Protein AF-A0ABD1PE73-F1 (afdb_monomer)

Mean predicted aligned error: 21.52 Å

Sequence (140 aa):
MPRTKDLDLFDLDPEIERSFHRRQREKREKKRQQKDTMEDNRLQDQLPADGMNNQAPMARPVEVNERDILMGEYMMPPIVENRSSIIYPPYGHDNFQLRPDVMNLFSNNLPFYGSTDENPHYHISRFDEYCGNFKYHGCQ

Structure (mmCIF, N/CA/C/O backbone):
data_AF-A0ABD1PE73-F1
#
_entry.id   AF-A0ABD1PE73-F1
#
loop_
_atom_site.group_PDB
_atom_site.id
_atom_site.type_symbol
_atom_site.label_atom_id
_atom_site.label_alt_id
_atom_site.label_comp_id
_atom_site.label_asym_id
_atom_site.label_entity_id
_atom_site.label_seq_id
_atom_site.pdbx_PDB_ins_code
_atom_site.Cartn_x
_atom_site.Cartn_y
_atom_site.Cartn_z
_atom_site.occupancy
_atom_site.B_iso_or_equiv
_atom_site.auth_seq_id
_atom_site.auth_comp_id
_atom_site.auth_asym_id
_atom_site.auth_atom_id
_atom_site.pdbx_PDB_model_num
ATOM 1 N N . MET A 1 1 ? 10.525 -46.926 -9.264 1.00 39.38 1 MET A N 1
ATOM 2 C CA . MET A 1 1 ? 10.642 -46.966 -10.739 1.00 39.38 1 MET A CA 1
ATOM 3 C C . MET A 1 1 ? 11.253 -45.652 -11.201 1.00 39.38 1 MET A C 1
ATOM 5 O O . MET A 1 1 ? 10.622 -44.633 -10.942 1.00 39.38 1 MET A O 1
ATOM 9 N N . PRO A 1 2 ? 12.455 -45.618 -11.801 1.00 45.34 2 PRO A N 1
ATOM 10 C CA . PRO A 1 2 ? 12.995 -44.379 -12.342 1.00 45.34 2 PRO A CA 1
ATOM 11 C C . PRO A 1 2 ? 12.407 -44.164 -13.742 1.00 45.34 2 PRO A C 1
ATOM 13 O O . PRO A 1 2 ? 12.434 -45.067 -14.573 1.00 45.34 2 PRO A O 1
ATOM 16 N N . ARG A 1 3 ? 11.833 -42.988 -13.999 1.00 53.19 3 ARG A N 1
ATOM 17 C CA . ARG A 1 3 ? 11.522 -42.543 -15.362 1.00 53.19 3 ARG A CA 1
ATOM 18 C C . ARG A 1 3 ? 12.572 -41.516 -15.752 1.00 53.19 3 ARG A C 1
ATOM 20 O O . ARG A 1 3 ? 12.461 -40.357 -15.367 1.00 53.19 3 ARG A O 1
ATOM 27 N N . THR A 1 4 ? 13.579 -41.958 -16.492 1.00 56.25 4 THR A N 1
ATOM 28 C CA . THR A 1 4 ? 14.327 -41.085 -17.393 1.00 56.25 4 THR A CA 1
ATOM 29 C C . THR A 1 4 ? 13.341 -40.579 -18.438 1.00 56.25 4 THR A C 1
ATOM 31 O O . THR A 1 4 ? 12.669 -41.359 -19.113 1.00 56.25 4 THR A O 1
ATOM 34 N N . LYS A 1 5 ? 13.173 -39.264 -18.504 1.00 57.31 5 LYS A N 1
ATOM 35 C CA . LYS A 1 5 ? 12.614 -38.615 -19.679 1.00 57.31 5 LYS A CA 1
ATOM 36 C C . LYS A 1 5 ? 13.778 -37.863 -20.280 1.00 57.31 5 LYS A C 1
ATOM 38 O O . LYS A 1 5 ? 14.195 -36.853 -19.718 1.00 57.31 5 LYS A O 1
ATOM 43 N N . ASP A 1 6 ? 14.303 -38.413 -21.364 1.00 58.88 6 ASP A N 1
ATOM 44 C CA . ASP A 1 6 ? 15.074 -37.656 -22.332 1.00 58.88 6 ASP A CA 1
ATOM 45 C C . ASP A 1 6 ? 14.128 -36.564 -22.834 1.00 58.88 6 ASP A C 1
ATOM 47 O O . ASP A 1 6 ? 13.263 -36.779 -23.680 1.00 58.88 6 ASP A O 1
ATOM 51 N N . LEU A 1 7 ? 14.173 -35.413 -22.162 1.00 62.91 7 LEU A N 1
ATOM 52 C CA . LEU A 1 7 ? 13.731 -34.175 -22.770 1.00 62.91 7 LEU A CA 1
ATOM 53 C C . LEU A 1 7 ? 14.628 -34.041 -23.993 1.00 62.91 7 LEU A C 1
ATOM 55 O O . LEU A 1 7 ? 15.844 -34.121 -23.819 1.00 62.91 7 LEU A O 1
ATOM 59 N N . ASP A 1 8 ? 14.034 -33.897 -25.179 1.00 64.06 8 ASP A N 1
ATOM 60 C CA . ASP A 1 8 ? 14.716 -33.434 -26.387 1.00 64.06 8 ASP A CA 1
ATOM 61 C C . ASP A 1 8 ? 15.423 -32.121 -26.036 1.00 64.06 8 ASP A C 1
ATOM 63 O O . ASP A 1 8 ? 14.881 -31.016 -26.125 1.00 64.06 8 ASP A O 1
ATOM 67 N N . LEU A 1 9 ? 16.625 -32.281 -25.497 1.00 65.06 9 LEU A N 1
ATOM 68 C CA . LEU A 1 9 ? 17.557 -31.242 -25.166 1.00 65.06 9 LEU A CA 1
ATOM 69 C C . LEU A 1 9 ? 17.947 -30.714 -26.531 1.00 65.06 9 LEU A C 1
ATOM 71 O O . LEU A 1 9 ? 18.559 -31.446 -27.304 1.00 65.06 9 LEU A O 1
ATOM 75 N N . PHE A 1 10 ? 17.505 -29.496 -26.845 1.00 64.00 10 PHE A N 1
ATOM 76 C CA . PHE A 1 10 ? 17.950 -28.761 -28.024 1.00 64.00 10 PHE A CA 1
AT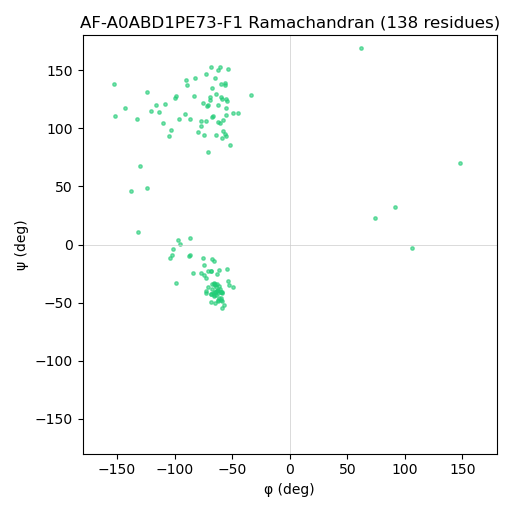OM 77 C C . PHE A 1 10 ? 19.410 -29.105 -28.306 1.00 64.00 10 PHE A C 1
ATOM 79 O O . PHE A 1 10 ? 20.208 -29.019 -27.369 1.00 64.00 10 PHE A O 1
ATOM 86 N N . ASP A 1 11 ? 19.734 -29.498 -29.543 1.00 68.25 11 ASP A N 1
ATOM 87 C CA . ASP A 1 11 ? 21.113 -29.753 -29.963 1.00 68.25 11 ASP A CA 1
ATOM 88 C C . ASP A 1 11 ? 21.931 -28.496 -29.665 1.00 68.25 11 ASP A C 1
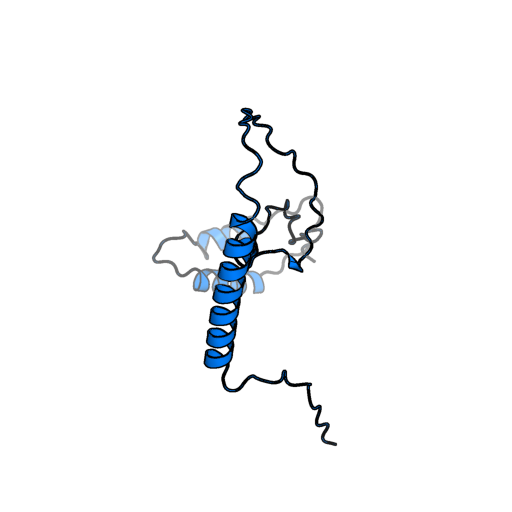ATOM 90 O O . ASP A 1 11 ? 21.925 -27.514 -30.417 1.00 68.25 11 ASP A O 1
ATOM 94 N N . LEU A 1 12 ? 22.546 -28.481 -28.484 1.00 70.62 12 LEU A N 1
ATOM 95 C CA . LEU A 1 12 ? 23.222 -27.318 -27.960 1.00 70.62 12 LEU A CA 1
ATOM 96 C C . LEU A 1 12 ? 24.483 -27.192 -28.790 1.00 70.62 12 LEU A C 1
ATOM 98 O O . LEU A 1 12 ? 25.392 -28.004 -28.648 1.00 70.62 12 LEU A O 1
ATOM 102 N N . ASP A 1 13 ? 24.506 -26.207 -29.683 1.00 82.50 13 ASP A N 1
ATOM 103 C CA . ASP A 1 13 ? 25.665 -25.924 -30.513 1.00 82.50 13 ASP A CA 1
ATOM 104 C C . ASP A 1 13 ? 26.867 -25.634 -29.599 1.00 82.50 13 ASP A C 1
ATOM 106 O O . ASP A 1 13 ? 26.910 -24.568 -28.968 1.00 82.50 13 ASP A O 1
ATOM 110 N N . PRO A 1 14 ? 27.838 -26.564 -29.496 1.00 79.69 14 PRO A N 1
ATOM 111 C CA . PRO A 1 14 ? 28.937 -26.437 -28.548 1.00 79.69 14 PRO A CA 1
ATOM 112 C C . PRO A 1 14 ? 29.872 -25.278 -28.917 1.00 79.69 14 PRO A C 1
ATOM 114 O O . PRO A 1 14 ? 30.695 -24.867 -28.104 1.00 79.69 14 PRO A O 1
ATOM 117 N N . GLU A 1 15 ? 29.741 -24.721 -30.127 1.00 88.38 15 GLU A N 1
ATOM 118 C CA . GLU A 1 15 ? 30.536 -23.607 -30.629 1.00 88.38 15 GL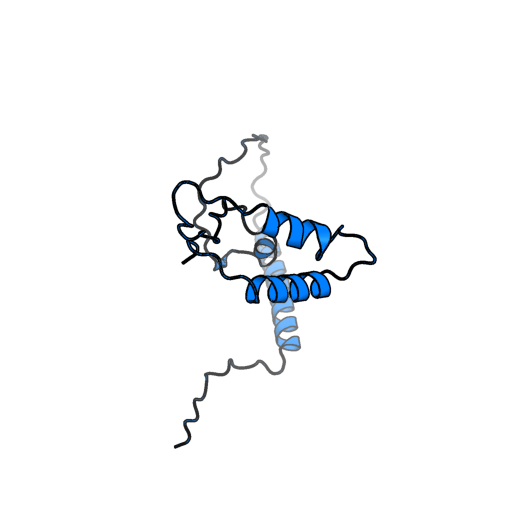U A CA 1
ATOM 119 C C . GLU A 1 15 ? 29.642 -22.441 -31.085 1.00 88.38 15 GLU A C 1
ATOM 121 O O . GLU A 1 15 ? 29.835 -21.866 -32.163 1.00 88.38 15 GLU A O 1
ATOM 126 N N . ILE A 1 16 ? 28.679 -22.050 -30.241 1.00 86.38 16 ILE A N 1
ATOM 127 C CA . ILE A 1 16 ? 27.695 -20.994 -30.534 1.00 86.38 16 ILE A CA 1
ATOM 128 C C . ILE A 1 16 ? 28.321 -19.692 -31.063 1.00 86.38 16 ILE A C 1
ATOM 130 O O . ILE A 1 16 ? 27.777 -19.069 -31.979 1.00 86.38 16 ILE A O 1
ATOM 134 N N . GLU A 1 17 ? 29.496 -19.309 -30.556 1.00 90.44 17 GLU A N 1
ATOM 135 C CA . GLU A 1 17 ? 30.243 -18.137 -31.024 1.00 90.44 17 GLU A CA 1
ATOM 136 C C . GLU A 1 17 ? 30.702 -18.297 -32.480 1.00 90.44 17 GLU A C 1
ATOM 138 O O . GLU A 1 17 ? 30.537 -17.387 -33.299 1.00 90.44 17 GLU A O 1
ATOM 143 N N . ARG A 1 18 ? 31.214 -19.476 -32.856 1.00 90.12 18 ARG A N 1
ATOM 144 C CA . ARG A 1 18 ? 31.666 -19.744 -34.230 1.00 90.12 18 ARG A CA 1
ATOM 145 C C . ARG A 1 18 ? 30.492 -19.786 -35.193 1.00 90.12 18 ARG A C 1
ATOM 147 O O . ARG A 1 18 ? 30.558 -19.175 -36.261 1.00 90.12 18 ARG A O 1
ATOM 154 N N . SER A 1 19 ? 29.391 -20.427 -34.808 1.00 91.88 19 SER A N 1
ATOM 155 C CA . SER A 1 19 ? 28.163 -20.447 -35.609 1.00 91.88 19 SER A CA 1
ATOM 156 C C . SER A 1 19 ? 27.516 -19.070 -35.740 1.00 91.88 19 SER A C 1
ATOM 158 O O . SER A 1 19 ? 26.938 -18.759 -36.787 1.00 91.88 19 SER A O 1
ATOM 160 N N . PHE A 1 20 ? 27.611 -18.217 -34.718 1.00 91.25 20 PHE A N 1
ATOM 161 C CA . PHE A 1 20 ? 27.190 -16.821 -34.808 1.00 91.25 20 PHE A CA 1
ATOM 162 C C . PHE A 1 20 ? 28.052 -16.046 -35.813 1.00 91.25 20 PHE A C 1
ATOM 164 O O . PHE A 1 20 ? 27.515 -15.422 -36.732 1.00 91.25 20 PHE A O 1
ATOM 171 N N . HIS A 1 21 ? 29.381 -16.136 -35.706 1.00 93.25 21 HIS A N 1
ATOM 172 C CA . HIS A 1 21 ? 30.295 -15.452 -36.622 1.00 93.25 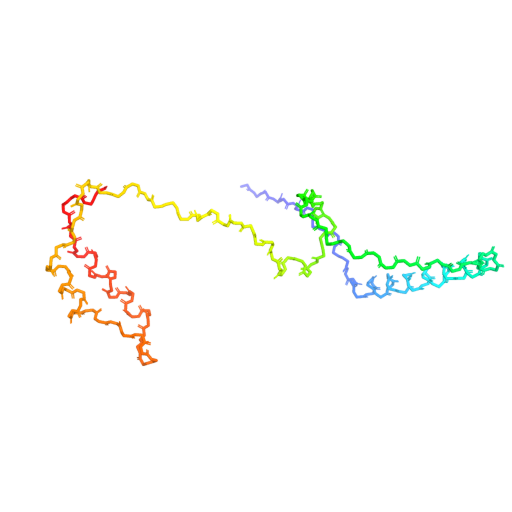21 HIS A CA 1
ATOM 173 C C . HIS A 1 21 ? 30.157 -15.933 -38.071 1.00 93.25 21 HIS A C 1
ATOM 175 O O . HIS A 1 21 ? 30.133 -15.104 -38.987 1.00 93.25 21 HIS A O 1
ATOM 181 N N . ARG A 1 22 ? 29.982 -17.243 -38.287 1.00 92.31 22 ARG A N 1
ATOM 182 C CA . ARG A 1 22 ? 29.689 -17.822 -39.606 1.00 92.31 22 ARG A CA 1
ATOM 183 C C . ARG A 1 22 ? 28.417 -17.215 -40.203 1.00 92.31 22 ARG A C 1
ATOM 185 O O . ARG A 1 22 ? 28.465 -16.662 -41.300 1.00 92.31 22 ARG A O 1
ATOM 192 N N . ARG A 1 23 ? 27.309 -17.211 -39.448 1.00 92.44 23 ARG A N 1
ATOM 193 C CA . ARG A 1 23 ? 26.027 -16.629 -39.893 1.00 92.44 23 ARG A CA 1
ATOM 194 C C . ARG A 1 23 ? 26.131 -15.135 -40.203 1.00 92.44 23 ARG A C 1
ATOM 196 O O . ARG A 1 23 ? 25.544 -14.667 -41.178 1.00 92.44 23 ARG A O 1
ATOM 203 N N . GLN A 1 24 ? 26.893 -14.376 -39.416 1.00 92.44 24 GLN A N 1
ATOM 204 C CA . GLN A 1 24 ? 27.122 -12.954 -39.691 1.00 92.44 24 GLN A CA 1
ATOM 205 C C . GLN A 1 24 ? 27.902 -12.736 -40.989 1.00 92.44 24 GLN A C 1
ATOM 207 O O . GLN A 1 24 ? 27.560 -11.841 -41.766 1.00 92.44 24 GLN A O 1
ATOM 212 N N . ARG A 1 25 ? 28.923 -13.557 -41.258 1.00 91.06 25 ARG A N 1
ATOM 213 C CA . ARG A 1 25 ? 29.681 -13.490 -42.511 1.00 91.06 25 ARG A CA 1
ATOM 214 C C . ARG A 1 25 ? 28.788 -13.781 -43.717 1.00 91.06 25 ARG A C 1
ATOM 216 O O . ARG A 1 25 ? 28.745 -12.966 -44.634 1.00 91.06 25 ARG A O 1
ATOM 223 N N . GLU A 1 26 ? 28.008 -14.856 -43.667 1.00 92.69 26 GLU A N 1
ATOM 224 C CA . GLU A 1 26 ? 27.064 -15.222 -44.730 1.00 92.69 26 GLU A CA 1
ATOM 225 C C . GLU A 1 26 ? 26.017 -14.124 -44.976 1.00 92.69 26 GLU A C 1
ATOM 227 O O . GLU A 1 26 ? 25.718 -13.788 -46.121 1.00 92.69 26 GLU A O 1
ATOM 232 N N . LYS A 1 27 ? 25.485 -13.499 -43.914 1.00 91.12 27 LYS A N 1
ATOM 233 C CA . LYS A 1 27 ? 24.531 -12.381 -44.031 1.00 91.12 27 LYS A CA 1
ATOM 234 C C . LYS A 1 27 ? 25.158 -11.170 -44.725 1.00 91.12 27 LYS A C 1
ATOM 236 O O . LYS A 1 27 ? 24.507 -10.527 -45.549 1.00 91.12 27 LYS A O 1
ATOM 241 N N . ARG A 1 28 ? 26.423 -10.861 -44.416 1.00 88.75 28 ARG A N 1
ATOM 242 C CA . ARG A 1 28 ? 27.174 -9.785 -45.081 1.00 88.75 28 ARG A CA 1
ATOM 243 C C . ARG A 1 28 ? 27.433 -10.116 -46.548 1.00 88.75 28 ARG A C 1
ATOM 245 O O . ARG A 1 28 ? 27.264 -9.237 -47.383 1.00 88.75 28 ARG A O 1
ATOM 252 N N . GLU A 1 29 ? 27.795 -11.355 -46.867 1.00 88.06 29 GLU A N 1
ATOM 253 C CA . GLU A 1 29 ? 28.029 -11.805 -48.245 1.00 88.06 29 GLU A CA 1
ATOM 254 C C . GLU A 1 29 ? 26.738 -11.779 -49.079 1.00 88.06 29 GLU A C 1
ATOM 256 O O . GLU A 1 29 ? 26.736 -11.193 -50.159 1.00 88.06 29 GLU A O 1
ATOM 261 N N . LYS A 1 30 ? 25.612 -12.265 -48.540 1.00 86.56 30 LYS A N 1
ATOM 262 C CA . LYS A 1 30 ? 24.291 -12.160 -49.190 1.00 86.56 30 LYS A CA 1
ATOM 263 C C . LYS A 1 30 ? 23.871 -10.709 -49.427 1.00 86.56 30 LYS A C 1
ATOM 265 O O . LYS A 1 30 ? 23.366 -10.388 -50.497 1.00 86.56 30 LYS A O 1
ATOM 270 N N . LYS A 1 31 ? 24.125 -9.808 -48.468 1.00 83.69 31 LYS A N 1
ATOM 271 C CA . LYS A 1 31 ? 23.848 -8.370 -48.632 1.00 83.69 31 LYS A CA 1
ATOM 272 C C . LYS A 1 31 ? 24.707 -7.734 -49.732 1.00 83.69 31 LYS A C 1
ATOM 274 O O . LYS A 1 31 ? 24.227 -6.839 -50.418 1.00 83.69 31 LYS A O 1
ATOM 279 N N . ARG A 1 32 ? 25.958 -8.182 -49.906 1.00 80.25 32 ARG A N 1
ATOM 280 C CA . ARG A 1 32 ? 26.831 -7.728 -51.005 1.00 80.25 32 ARG A CA 1
ATOM 281 C C . ARG A 1 32 ? 26.307 -8.223 -52.354 1.00 80.25 32 ARG A C 1
ATOM 283 O O . ARG A 1 32 ? 26.046 -7.393 -53.209 1.00 80.25 32 ARG A O 1
ATOM 290 N N . GLN A 1 33 ? 26.001 -9.515 -52.476 1.00 74.38 33 GLN A N 1
ATOM 291 C CA . GLN A 1 33 ? 25.426 -10.091 -53.701 1.00 74.38 33 GLN A CA 1
ATOM 292 C C . GLN A 1 33 ? 24.094 -9.429 -54.094 1.00 74.38 33 GLN A C 1
ATOM 294 O O . GLN A 1 33 ? 23.869 -9.129 -55.262 1.00 74.38 33 GLN A O 1
ATOM 299 N N . GLN A 1 34 ? 23.221 -9.137 -53.125 1.00 70.56 34 GLN A N 1
ATOM 300 C CA . GLN A 1 34 ? 21.953 -8.448 -53.380 1.00 70.56 34 GLN A CA 1
ATOM 301 C C . GLN A 1 34 ? 22.155 -6.989 -53.819 1.00 70.56 34 GLN A C 1
ATOM 303 O O . GLN A 1 34 ? 21.392 -6.498 -54.646 1.00 70.56 34 GLN A O 1
ATOM 308 N N . LYS A 1 35 ? 23.191 -6.307 -53.309 1.00 63.69 35 LYS A N 1
ATOM 309 C CA . LYS A 1 35 ? 23.558 -4.958 -53.759 1.00 63.69 35 LYS A CA 1
ATOM 310 C C . LYS A 1 35 ? 24.104 -4.982 -55.190 1.00 63.69 35 LYS A C 1
ATOM 312 O O . LYS A 1 35 ? 23.672 -4.165 -55.992 1.00 63.69 35 LYS A O 1
ATOM 317 N N . ASP A 1 36 ? 24.952 -5.955 -55.515 1.00 60.06 36 ASP A N 1
ATOM 318 C CA . ASP A 1 36 ? 25.514 -6.123 -56.861 1.00 60.06 36 ASP A CA 1
ATOM 319 C C . ASP A 1 36 ? 24.416 -6.482 -57.888 1.00 60.06 36 ASP A C 1
ATOM 321 O O . ASP A 1 36 ? 24.427 -5.986 -59.008 1.00 60.06 36 ASP A O 1
ATOM 325 N N . THR A 1 37 ? 23.393 -7.246 -57.481 1.00 58.53 37 THR A N 1
ATOM 326 C CA . THR A 1 37 ? 22.230 -7.580 -58.335 1.00 58.53 37 THR A CA 1
ATOM 327 C C . THR A 1 37 ? 21.261 -6.393 -58.503 1.00 58.53 37 THR A C 1
ATOM 329 O O . THR A 1 37 ? 20.546 -6.306 -59.497 1.00 58.53 37 THR A O 1
ATOM 332 N N . MET A 1 38 ? 21.214 -5.460 -57.542 1.00 56.06 38 MET A N 1
ATOM 333 C CA . MET A 1 38 ? 20.394 -4.240 -57.626 1.00 56.06 38 MET A CA 1
ATOM 334 C C . MET A 1 38 ? 21.071 -3.098 -58.395 1.00 56.06 38 MET A C 1
ATOM 336 O O . MET A 1 38 ? 20.359 -2.233 -58.904 1.00 56.06 38 MET A O 1
ATOM 340 N N . GLU A 1 39 ? 22.405 -3.063 -58.484 1.00 53.56 39 GLU A N 1
ATOM 341 C CA . GLU A 1 39 ? 23.102 -2.067 -59.313 1.00 53.56 39 GLU A CA 1
ATOM 342 C C . GLU A 1 39 ? 22.965 -2.347 -60.815 1.00 53.56 39 GLU A C 1
ATOM 344 O O . GLU A 1 39 ? 22.869 -1.394 -61.584 1.00 53.56 39 GLU A O 1
ATOM 349 N N . ASP A 1 40 ? 22.815 -3.611 -61.225 1.00 49.09 40 ASP A N 1
ATOM 350 C CA . ASP A 1 40 ? 22.585 -3.971 -62.636 1.00 49.09 40 ASP A CA 1
ATOM 351 C C . ASP A 1 40 ? 21.178 -3.566 -63.134 1.00 49.09 40 ASP A C 1
ATOM 353 O O . ASP A 1 40 ? 20.965 -3.305 -64.314 1.00 49.09 40 ASP A O 1
ATOM 357 N N . ASN A 1 41 ? 20.214 -3.407 -62.216 1.00 47.72 41 ASN A N 1
ATOM 358 C CA . ASN A 1 41 ? 18.841 -2.979 -62.519 1.00 47.72 41 ASN A CA 1
ATOM 359 C C . ASN A 1 41 ? 18.597 -1.462 -62.349 1.00 47.72 41 ASN A C 1
ATOM 361 O O . ASN A 1 41 ? 17.474 -0.997 -62.537 1.00 47.72 41 ASN A O 1
ATOM 365 N N . ARG A 1 42 ? 19.609 -0.667 -61.965 1.00 51.19 42 ARG A N 1
ATOM 366 C CA . ARG A 1 42 ? 19.448 0.764 -61.613 1.00 51.19 42 ARG A CA 1
ATOM 367 C C . ARG A 1 42 ? 19.762 1.761 -62.731 1.00 51.19 42 ARG A C 1
ATOM 369 O O . ARG A 1 42 ? 19.682 2.964 -62.492 1.00 51.19 42 ARG A O 1
ATOM 376 N N . LEU A 1 43 ? 20.075 1.301 -63.941 1.00 49.66 43 LEU A N 1
ATOM 377 C CA . LEU A 1 43 ? 20.295 2.185 -65.094 1.00 49.66 43 LEU A CA 1
ATOM 378 C C . LEU A 1 43 ? 19.012 2.557 -65.862 1.00 49.66 43 LEU A C 1
ATOM 380 O O . LEU A 1 43 ? 19.130 3.224 -66.888 1.00 49.66 43 LEU A O 1
ATOM 384 N N . GLN A 1 44 ? 17.806 2.177 -65.406 1.00 49.88 44 GLN A N 1
ATOM 385 C CA . GLN A 1 44 ? 16.620 2.281 -66.270 1.00 49.88 44 GLN A CA 1
ATOM 386 C C . GLN A 1 44 ? 15.332 2.916 -65.744 1.00 49.88 44 GLN A C 1
ATOM 388 O O . GLN A 1 44 ? 14.367 2.894 -66.491 1.00 49.88 44 GLN A O 1
ATOM 393 N N . ASP A 1 45 ? 15.285 3.588 -64.589 1.00 42.19 45 ASP A N 1
ATOM 394 C CA . ASP A 1 45 ? 14.134 4.476 -64.335 1.00 42.19 45 ASP A CA 1
ATOM 395 C C . ASP A 1 45 ? 14.471 5.649 -63.405 1.00 42.19 45 ASP A C 1
ATOM 397 O O . ASP A 1 45 ? 14.729 5.489 -62.210 1.00 42.19 45 ASP A O 1
ATOM 401 N N . GLN A 1 46 ? 14.476 6.853 -63.981 1.00 47.06 46 GLN A N 1
ATOM 402 C CA . GLN A 1 46 ? 14.496 8.135 -63.280 1.00 47.06 46 GLN A CA 1
ATOM 403 C C . GLN A 1 46 ? 13.168 8.846 -63.535 1.00 47.06 46 GLN A C 1
ATOM 405 O O . GLN A 1 46 ? 12.961 9.296 -64.655 1.00 47.06 46 GLN A O 1
ATOM 410 N N . LEU A 1 47 ? 12.341 9.049 -62.503 1.00 40.16 47 LEU A N 1
ATOM 411 C CA . LEU A 1 47 ? 11.421 10.192 -62.385 1.00 40.16 47 LEU A CA 1
ATOM 412 C C . LEU A 1 47 ? 11.156 10.496 -60.891 1.00 40.16 47 LEU A C 1
ATOM 414 O O . LEU A 1 47 ? 10.980 9.556 -60.112 1.00 40.16 47 LEU A O 1
ATOM 418 N N . PRO A 1 48 ? 11.126 11.775 -60.462 1.00 45.38 48 PRO A N 1
ATOM 419 C CA . PRO A 1 48 ? 10.825 12.157 -59.085 1.00 45.38 48 PRO A CA 1
ATOM 420 C C . PRO A 1 48 ? 9.315 12.375 -58.905 1.00 45.38 48 PRO A C 1
ATOM 422 O O . PRO A 1 48 ? 8.662 12.943 -59.778 1.00 45.38 48 PRO A O 1
ATOM 425 N N . ALA A 1 49 ? 8.755 11.962 -57.768 1.00 36.75 49 ALA A N 1
ATOM 426 C CA . ALA A 1 49 ? 7.380 12.296 -57.405 1.00 36.75 49 ALA A CA 1
ATOM 427 C C . ALA A 1 49 ? 7.316 12.783 -55.953 1.00 36.75 49 ALA A C 1
ATOM 429 O O . ALA A 1 49 ? 7.491 12.019 -55.003 1.00 36.75 49 ALA A O 1
ATOM 430 N N . ASP A 1 50 ? 7.087 14.089 -55.840 1.00 36.94 50 ASP A N 1
ATOM 431 C CA . ASP A 1 50 ? 6.668 14.821 -54.652 1.00 36.94 50 ASP A CA 1
ATOM 432 C C . ASP A 1 50 ? 5.404 14.230 -54.009 1.00 36.94 50 ASP A C 1
ATOM 434 O O . ASP A 1 50 ? 4.514 13.733 -54.701 1.00 36.94 50 ASP A O 1
ATOM 438 N N . GLY A 1 51 ? 5.272 14.386 -52.686 1.00 35.62 51 GLY A N 1
ATOM 439 C CA . GLY A 1 51 ? 3.973 14.265 -52.013 1.00 35.62 51 GLY A CA 1
ATOM 440 C C . GLY A 1 51 ? 4.019 13.709 -50.593 1.00 35.62 51 GLY A C 1
ATOM 441 O O . GLY A 1 51 ? 3.538 12.608 -50.342 1.00 35.62 51 GLY A O 1
ATOM 442 N N . MET A 1 52 ? 4.543 14.474 -49.632 1.00 35.56 52 MET A N 1
ATOM 443 C CA . MET A 1 52 ? 4.358 14.181 -48.205 1.00 35.56 52 MET A CA 1
ATOM 444 C C . MET A 1 52 ? 2.925 14.546 -47.783 1.00 35.56 52 MET A C 1
ATOM 446 O O . MET A 1 52 ? 2.640 15.696 -47.457 1.00 35.56 52 MET A O 1
ATOM 450 N N . ASN A 1 53 ? 2.014 13.571 -47.797 1.00 43.88 53 ASN A N 1
ATOM 451 C CA . ASN A 1 53 ? 0.685 13.703 -47.203 1.00 43.88 53 ASN A CA 1
ATOM 452 C C . ASN A 1 53 ? 0.694 13.101 -45.788 1.00 43.88 53 ASN A C 1
ATOM 454 O O . ASN A 1 53 ? 0.770 11.884 -45.618 1.00 43.88 53 ASN A O 1
ATOM 458 N N . ASN A 1 54 ? 0.626 13.968 -44.778 1.00 48.81 54 ASN A N 1
ATOM 459 C CA . ASN A 1 54 ? 0.477 13.592 -43.376 1.00 48.81 54 ASN A CA 1
ATOM 460 C C . ASN A 1 54 ? -0.979 13.201 -43.100 1.00 48.81 54 ASN A C 1
ATOM 462 O O . ASN A 1 54 ? -1.829 14.066 -42.894 1.00 48.81 54 ASN A O 1
ATOM 466 N N . GLN A 1 55 ? -1.260 11.902 -43.022 1.00 44.50 55 GLN A N 1
ATOM 467 C CA . GLN A 1 55 ? -2.441 11.407 -42.318 1.00 44.50 55 GLN A CA 1
ATOM 468 C C . GLN A 1 55 ? -1.989 10.477 -41.197 1.00 44.50 55 GLN A C 1
ATOM 470 O O . GLN A 1 55 ? -1.395 9.428 -41.439 1.00 44.50 55 GLN A O 1
ATOM 475 N N . ALA A 1 56 ? -2.246 10.903 -39.959 1.00 45.28 56 ALA A N 1
ATOM 476 C CA . ALA A 1 56 ? -2.057 10.082 -38.774 1.00 45.28 56 ALA A CA 1
ATOM 477 C C . ALA A 1 56 ? -2.947 8.829 -38.888 1.00 45.28 56 ALA A C 1
ATOM 479 O O . ALA A 1 56 ? -4.148 8.966 -39.144 1.00 45.28 56 ALA A O 1
ATOM 480 N N . PRO A 1 57 ? -2.401 7.611 -38.733 1.00 45.44 57 PRO A N 1
ATOM 481 C CA . PRO A 1 57 ? -3.198 6.405 -38.863 1.00 45.44 57 PRO A CA 1
ATOM 482 C C . PRO A 1 57 ? -4.125 6.270 -37.650 1.00 45.44 57 PRO A C 1
ATOM 484 O O . PRO A 1 57 ? -3.684 6.167 -36.508 1.00 45.44 57 PRO A O 1
ATOM 487 N N . MET A 1 58 ? -5.431 6.267 -37.920 1.00 47.66 58 MET A N 1
ATOM 488 C CA . MET A 1 58 ? -6.463 5.853 -36.972 1.00 47.66 58 MET A CA 1
ATOM 489 C C . MET A 1 58 ? -6.143 4.434 -36.484 1.00 47.66 58 MET A C 1
ATOM 491 O O . MET A 1 58 ? -5.977 3.527 -37.303 1.00 47.66 58 MET A O 1
ATOM 495 N N . ALA A 1 59 ? -6.056 4.257 -35.163 1.00 47.97 59 ALA A N 1
ATOM 496 C CA . ALA A 1 59 ? -5.789 2.982 -34.509 1.00 47.97 59 ALA A CA 1
ATOM 497 C C . ALA A 1 59 ? -6.850 1.940 -34.898 1.00 47.97 59 ALA A C 1
ATOM 499 O O . ALA A 1 59 ? -7.950 1.898 -34.349 1.00 47.97 59 ALA A O 1
ATOM 500 N N . ARG A 1 60 ? -6.520 1.095 -35.876 1.00 53.41 60 ARG A N 1
ATOM 501 C CA . ARG A 1 60 ? -7.187 -0.192 -36.070 1.00 53.41 60 ARG A CA 1
ATOM 502 C C . ARG A 1 60 ? -6.549 -1.187 -35.100 1.00 53.41 60 ARG A C 1
ATOM 504 O O . ARG A 1 60 ? -5.334 -1.108 -34.914 1.00 53.41 60 ARG A O 1
ATOM 511 N N . PRO A 1 61 ? -7.310 -2.120 -34.504 1.00 49.56 61 PRO A N 1
ATOM 512 C CA . PRO A 1 61 ? -6.706 -3.226 -33.780 1.00 49.56 61 PRO A CA 1
ATOM 513 C C . PRO A 1 61 ? -5.886 -4.028 -34.795 1.00 49.56 61 PRO A C 1
ATOM 515 O O . PRO A 1 61 ? -6.432 -4.664 -35.694 1.00 49.56 61 PRO A O 1
ATOM 518 N N . VAL A 1 62 ? -4.565 -3.885 -34.724 1.00 60.53 62 VAL A N 1
ATOM 519 C CA . VAL A 1 62 ? -3.636 -4.674 -35.525 1.00 60.53 62 VAL A CA 1
ATOM 520 C C . VAL A 1 62 ? -3.694 -6.077 -34.938 1.00 60.53 62 VAL A C 1
ATOM 522 O O . VAL A 1 62 ? -3.428 -6.250 -33.751 1.00 60.53 62 VAL A O 1
ATOM 525 N N . GLU A 1 63 ? -4.075 -7.073 -35.733 1.00 63.72 63 GLU A N 1
ATOM 526 C CA . GLU A 1 63 ? -3.818 -8.467 -35.375 1.00 63.72 63 GLU A CA 1
ATOM 527 C C . GLU A 1 63 ? -2.296 -8.643 -35.357 1.00 63.72 63 GLU A C 1
ATOM 529 O O . GLU A 1 63 ? -1.656 -8.792 -36.397 1.00 63.72 63 GLU A O 1
ATOM 534 N N . VAL A 1 64 ? -1.693 -8.488 -34.177 1.00 63.38 64 VAL A N 1
ATOM 535 C CA . VAL A 1 64 ? -0.243 -8.564 -34.022 1.00 63.38 64 VAL A CA 1
ATOM 536 C C . VAL A 1 64 ? 0.151 -10.035 -34.054 1.00 63.38 64 VAL A C 1
ATOM 538 O O . VAL A 1 64 ? -0.083 -10.782 -33.108 1.00 63.38 64 VAL A O 1
ATOM 541 N N . ASN A 1 65 ? 0.745 -10.462 -35.164 1.00 69.94 65 ASN A N 1
ATOM 542 C CA . ASN A 1 65 ? 1.405 -11.754 -35.256 1.00 69.94 65 ASN A CA 1
ATOM 543 C C . ASN A 1 65 ? 2.636 -11.732 -34.335 1.00 69.94 65 ASN A C 1
ATOM 545 O O . ASN A 1 65 ? 3.607 -11.031 -34.609 1.00 69.94 65 ASN A O 1
ATOM 549 N N . GLU A 1 66 ? 2.603 -12.493 -33.240 1.00 67.06 66 GLU A N 1
ATOM 550 C CA . GLU A 1 66 ? 3.630 -12.490 -32.179 1.00 67.06 66 GLU A CA 1
ATOM 551 C C . GLU A 1 66 ? 5.059 -12.751 -32.689 1.00 67.06 66 GLU A C 1
ATOM 553 O O . GLU A 1 66 ? 6.042 -12.389 -32.043 1.00 67.06 66 GLU A O 1
ATOM 558 N N . ARG A 1 67 ? 5.180 -13.366 -33.871 1.00 67.00 67 ARG A N 1
ATOM 559 C CA . ARG A 1 67 ? 6.456 -13.675 -34.531 1.00 67.00 67 ARG A CA 1
ATOM 560 C C . ARG A 1 67 ? 7.152 -12.458 -35.140 1.00 67.00 67 ARG A C 1
ATOM 562 O O . ARG A 1 67 ? 8.347 -12.541 -35.409 1.00 67.00 67 ARG A O 1
ATOM 569 N N . ASP A 1 68 ? 6.421 -11.366 -35.345 1.00 77.25 68 ASP A N 1
ATOM 570 C CA . ASP A 1 68 ? 6.926 -10.137 -35.959 1.00 77.25 68 ASP A CA 1
ATOM 571 C C . ASP A 1 68 ? 7.246 -9.048 -34.914 1.00 77.25 68 ASP A C 1
ATOM 573 O O . ASP A 1 68 ? 7.792 -8.004 -35.268 1.00 77.25 68 ASP A O 1
ATOM 577 N N . ILE A 1 69 ? 6.965 -9.306 -33.626 1.00 76.62 69 ILE A N 1
ATOM 578 C CA . ILE A 1 69 ? 7.228 -8.375 -32.521 1.00 76.62 69 ILE A CA 1
ATOM 579 C C . ILE A 1 69 ? 8.726 -8.358 -32.209 1.00 76.62 69 ILE A C 1
ATOM 581 O O . ILE A 1 69 ? 9.331 -9.375 -31.852 1.00 76.62 69 ILE A O 1
ATOM 585 N N . LEU A 1 70 ? 9.342 -7.183 -32.304 1.00 84.88 70 LEU A N 1
ATOM 586 C CA . LEU A 1 70 ? 10.741 -7.005 -31.922 1.00 84.88 70 LEU A CA 1
ATOM 587 C C . LEU A 1 70 ? 10.877 -7.039 -30.393 1.00 84.88 70 LEU A C 1
ATOM 589 O O . LEU A 1 70 ? 10.032 -6.517 -29.677 1.00 84.88 70 LEU A O 1
ATOM 593 N N . MET A 1 71 ? 11.992 -7.560 -29.861 1.00 77.19 71 MET A N 1
ATOM 594 C CA . MET A 1 71 ? 12.199 -7.620 -28.399 1.00 77.19 71 MET A CA 1
ATOM 595 C C . MET A 1 71 ? 12.043 -6.263 -27.687 1.00 77.19 71 MET A C 1
ATOM 597 O O . MET A 1 71 ? 11.602 -6.213 -26.543 1.00 77.19 71 MET A O 1
ATOM 601 N N . GLY A 1 72 ? 12.371 -5.158 -28.365 1.00 80.06 72 GLY A N 1
ATOM 602 C CA . GLY A 1 72 ? 12.190 -3.807 -27.828 1.00 80.06 72 GLY A CA 1
ATOM 603 C C . GLY A 1 72 ? 10.726 -3.380 -27.669 1.00 80.06 72 GLY A C 1
ATOM 604 O O . GLY A 1 72 ? 10.441 -2.531 -26.835 1.00 80.06 72 GLY A O 1
ATOM 605 N N . GLU A 1 73 ? 9.792 -3.979 -28.405 1.00 75.25 73 GLU A N 1
ATOM 606 C CA . GLU A 1 73 ? 8.362 -3.651 -28.321 1.00 75.25 73 GLU A CA 1
ATOM 607 C C . GLU A 1 73 ? 7.708 -4.260 -27.071 1.00 75.25 73 GLU A C 1
ATOM 609 O O . GLU A 1 73 ? 6.771 -3.683 -26.528 1.00 75.25 73 GLU A O 1
ATOM 614 N N . TYR A 1 74 ? 8.267 -5.340 -26.511 1.00 74.81 74 TYR A N 1
ATOM 615 C CA . TYR A 1 74 ? 7.845 -5.872 -25.204 1.00 74.81 74 TYR A CA 1
ATOM 616 C C . TYR A 1 74 ? 8.200 -4.949 -24.030 1.00 74.81 74 TYR A C 1
ATOM 618 O O . TYR A 1 74 ? 7.576 -5.026 -22.974 1.00 74.81 74 TYR A O 1
ATOM 626 N N . MET A 1 75 ? 9.193 -4.069 -24.198 1.00 81.56 75 MET A N 1
ATOM 627 C CA . MET A 1 75 ? 9.563 -3.073 -23.182 1.00 81.56 75 MET A CA 1
ATOM 628 C C . MET A 1 75 ? 8.565 -1.910 -23.123 1.00 81.56 75 MET A C 1
ATOM 630 O O . MET A 1 75 ? 8.616 -1.101 -22.199 1.0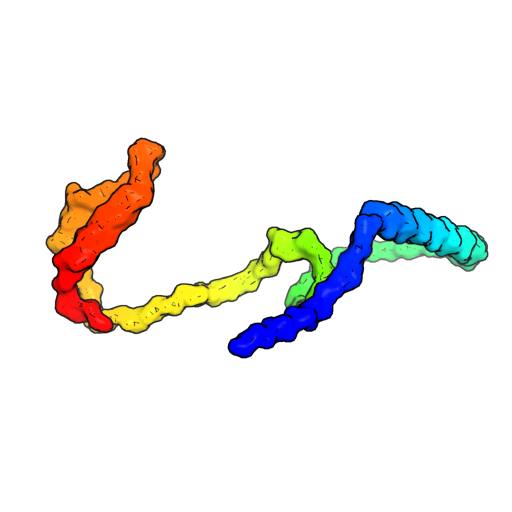0 81.56 75 MET A O 1
ATOM 634 N N . MET A 1 76 ? 7.667 -1.816 -24.105 1.00 74.75 76 MET A N 1
ATOM 635 C CA . MET A 1 76 ? 6.684 -0.750 -24.229 1.00 74.75 76 MET A CA 1
ATOM 636 C C . MET A 1 76 ? 5.302 -1.376 -24.452 1.00 74.75 76 MET A C 1
ATOM 638 O O . MET A 1 76 ? 4.746 -1.282 -25.548 1.00 74.75 76 MET A O 1
ATOM 642 N N . PRO A 1 77 ? 4.752 -2.071 -23.434 1.00 70.31 77 PRO A N 1
ATOM 643 C CA . PRO A 1 77 ? 3.464 -2.727 -23.578 1.00 70.31 77 PRO A CA 1
ATOM 644 C C . PRO A 1 77 ? 2.411 -1.692 -23.999 1.00 70.31 77 PRO A C 1
ATOM 646 O O . PRO A 1 77 ? 2.423 -0.565 -23.486 1.00 70.31 77 PRO A O 1
ATOM 649 N N . PRO A 1 78 ? 1.507 -2.038 -24.933 1.00 72.69 78 PRO A N 1
ATOM 650 C CA . PRO A 1 78 ? 0.427 -1.142 -25.303 1.00 72.69 78 PRO A CA 1
ATOM 651 C C . PRO A 1 78 ? -0.361 -0.780 -24.045 1.00 72.69 78 PRO A C 1
ATOM 653 O O . PRO A 1 78 ? -0.645 -1.644 -23.213 1.00 72.69 78 PRO A O 1
ATOM 656 N N . ILE A 1 79 ? -0.714 0.500 -23.908 1.00 68.00 79 ILE A N 1
ATOM 657 C CA . ILE A 1 79 ? -1.616 0.969 -22.854 1.00 68.00 79 ILE A CA 1
ATOM 658 C C . ILE A 1 79 ? -3.009 0.453 -23.216 1.00 68.00 79 ILE A C 1
ATOM 660 O O . ILE A 1 79 ? -3.828 1.147 -23.812 1.00 68.00 79 ILE A O 1
ATOM 664 N N . VAL A 1 80 ? -3.251 -0.820 -22.925 1.00 71.38 80 VAL A N 1
ATOM 665 C CA . VAL A 1 80 ? -4.596 -1.368 -22.854 1.00 71.38 80 VAL A CA 1
ATOM 666 C C . VAL A 1 80 ? -5.231 -0.700 -21.642 1.00 71.38 80 VAL A C 1
ATOM 668 O O . VAL A 1 80 ? -4.582 -0.588 -20.601 1.00 71.38 80 VAL A O 1
ATOM 671 N N . GLU A 1 81 ? -6.469 -0.216 -21.763 1.00 64.50 81 GLU A N 1
ATOM 672 C CA . GLU A 1 81 ? -7.248 0.196 -20.596 1.00 64.50 81 GLU A CA 1
ATOM 673 C C . GLU A 1 81 ? -7.323 -1.008 -19.655 1.00 64.50 81 GLU A C 1
ATOM 675 O O . GLU A 1 81 ? -8.120 -1.929 -19.851 1.00 64.50 81 GLU A O 1
ATOM 680 N N . ASN A 1 82 ? -6.413 -1.050 -18.679 1.00 59.28 82 ASN A N 1
ATOM 681 C CA . ASN A 1 82 ? -6.351 -2.113 -17.700 1.00 59.28 82 ASN A CA 1
ATOM 682 C C . ASN A 1 82 ? -7.686 -2.082 -16.968 1.00 59.28 82 ASN A C 1
ATOM 684 O O . ASN A 1 82 ? -7.923 -1.236 -16.104 1.00 59.28 82 ASN A O 1
ATOM 688 N N . ARG A 1 83 ? -8.566 -3.032 -17.287 1.00 59.06 83 ARG A N 1
ATOM 689 C CA . ARG A 1 83 ? -9.586 -3.427 -16.327 1.00 59.06 83 ARG A CA 1
ATOM 690 C C . ARG A 1 83 ? -8.811 -3.826 -15.084 1.00 59.06 83 ARG A C 1
ATOM 692 O O . ARG A 1 83 ? -7.974 -4.723 -15.162 1.00 59.06 83 ARG A O 1
ATOM 699 N N . SER A 1 84 ? -9.028 -3.103 -13.986 1.00 65.19 84 SER A N 1
ATOM 700 C CA . SER A 1 84 ? -8.434 -3.424 -12.692 1.00 65.19 84 SER A CA 1
ATOM 701 C C . SER A 1 84 ? -8.569 -4.929 -12.464 1.00 65.19 84 SER A C 1
ATOM 703 O O . SER A 1 84 ? -9.682 -5.438 -12.351 1.00 65.19 84 SER A O 1
ATOM 705 N N . SER A 1 85 ? -7.446 -5.652 -12.439 1.00 69.12 85 SER A N 1
ATOM 706 C CA . SER A 1 85 ? -7.432 -7.079 -12.091 1.00 69.12 85 SER A CA 1
ATOM 707 C C . SER A 1 85 ? -7.840 -7.295 -10.634 1.00 69.12 85 SER A C 1
ATOM 709 O O . SER A 1 85 ? -8.151 -8.410 -10.224 1.00 69.12 85 SER A O 1
ATOM 711 N N . ILE A 1 86 ? -7.845 -6.215 -9.850 1.00 74.25 86 ILE A N 1
ATOM 712 C CA . ILE A 1 86 ? -8.388 -6.165 -8.505 1.00 74.25 86 ILE A CA 1
ATOM 713 C C . ILE A 1 86 ? -9.903 -6.024 -8.644 1.00 74.25 86 ILE A C 1
ATOM 715 O O . ILE A 1 86 ? -10.430 -4.928 -8.851 1.00 74.25 86 ILE A O 1
ATOM 719 N N . ILE A 1 87 ? -10.589 -7.161 -8.556 1.00 73.44 87 ILE A N 1
ATOM 720 C CA . ILE A 1 87 ? -12.028 -7.216 -8.325 1.00 73.44 87 ILE A CA 1
ATOM 721 C C . ILE A 1 87 ? -12.210 -7.167 -6.814 1.00 73.44 87 ILE A C 1
ATOM 723 O O . ILE A 1 87 ? -11.890 -8.128 -6.113 1.00 73.44 87 ILE A O 1
ATOM 727 N N . TYR A 1 88 ? -12.693 -6.036 -6.307 1.00 66.12 88 TYR A N 1
ATOM 728 C CA . TYR A 1 88 ? -13.093 -5.956 -4.909 1.00 66.12 88 TYR A CA 1
ATOM 729 C C . TYR A 1 88 ? -14.269 -6.913 -4.690 1.00 66.12 88 TYR A C 1
ATOM 731 O O . TYR A 1 88 ? -15.232 -6.869 -5.463 1.00 66.12 88 TYR A O 1
ATOM 739 N N . PRO A 1 89 ? -14.213 -7.793 -3.678 1.00 66.94 89 PRO A N 1
ATOM 740 C CA . PRO A 1 89 ? -15.370 -8.599 -3.336 1.00 66.94 89 PRO A CA 1
ATOM 741 C C . PRO A 1 89 ? -16.536 -7.676 -2.947 1.00 66.94 89 PRO A C 1
ATOM 743 O O . PRO A 1 89 ? -16.294 -6.557 -2.477 1.00 66.94 89 PRO A O 1
ATOM 746 N N . PRO A 1 90 ? -17.795 -8.115 -3.122 1.00 69.44 90 PRO A N 1
ATOM 747 C CA . PRO A 1 90 ? -18.929 -7.408 -2.543 1.00 69.44 90 PRO A CA 1
ATOM 748 C C . PRO A 1 90 ? -18.691 -7.289 -1.032 1.00 69.44 90 PRO A C 1
ATOM 750 O O . PRO A 1 90 ? -18.635 -8.294 -0.328 1.00 69.44 90 PRO A O 1
ATOM 753 N N . TYR A 1 91 ? -18.452 -6.068 -0.555 1.00 65.75 91 TYR A N 1
ATOM 754 C CA . TYR A 1 91 ? -18.098 -5.802 0.833 1.00 65.75 91 TYR A CA 1
ATOM 755 C C . TYR A 1 91 ? -19.331 -5.321 1.599 1.00 65.75 91 TYR A C 1
ATOM 757 O O . TYR A 1 91 ? -19.940 -4.327 1.219 1.00 65.75 91 TYR A O 1
ATOM 765 N N . GLY A 1 92 ? -19.640 -5.989 2.713 1.00 64.44 92 GLY A N 1
ATOM 766 C CA . GLY A 1 92 ? -20.468 -5.462 3.803 1.00 64.44 92 GLY A CA 1
ATOM 767 C C . GLY A 1 92 ? -21.926 -5.094 3.486 1.00 64.44 92 GLY A C 1
ATOM 768 O O . GLY A 1 92 ? -22.383 -5.053 2.351 1.00 64.44 92 GLY A O 1
ATOM 769 N N . HIS A 1 93 ? -22.679 -4.836 4.555 1.00 61.91 93 HIS A N 1
ATOM 770 C CA . HIS A 1 93 ? -24.037 -4.294 4.499 1.00 61.91 93 HIS A CA 1
ATOM 771 C C . HIS A 1 93 ? -24.062 -2.896 3.856 1.00 61.91 93 HIS A C 1
ATOM 773 O O . HIS A 1 93 ? 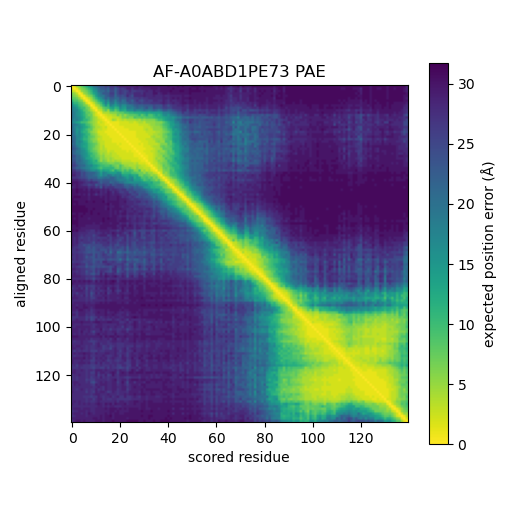-23.139 -2.102 4.069 1.00 61.91 93 HIS A O 1
ATOM 779 N N . ASP A 1 94 ? -25.172 -2.551 3.190 1.00 67.12 94 ASP A N 1
ATOM 780 C CA . ASP A 1 94 ? -25.515 -1.160 2.880 1.00 67.12 94 ASP A CA 1
ATOM 781 C C . ASP A 1 94 ? -25.377 -0.351 4.184 1.00 67.12 94 ASP A C 1
ATOM 783 O O . ASP A 1 94 ? -26.130 -0.590 5.132 1.00 67.12 94 ASP A O 1
ATOM 787 N N . ASN A 1 95 ? -24.406 0.570 4.257 1.00 71.69 95 ASN A N 1
ATOM 788 C CA . ASN A 1 95 ? -24.037 1.399 5.424 1.00 71.69 95 ASN A CA 1
ATOM 789 C C . ASN A 1 95 ? -22.946 0.870 6.381 1.00 71.69 95 ASN A C 1
ATOM 791 O O . ASN A 1 95 ? -22.964 1.209 7.568 1.00 71.69 95 ASN A O 1
ATOM 795 N N . PHE A 1 96 ? -21.950 0.118 5.905 1.00 75.81 96 PHE A N 1
ATOM 796 C CA . PHE A 1 96 ? -20.737 -0.095 6.705 1.00 75.81 96 PHE A CA 1
ATOM 797 C C . PHE A 1 96 ? -20.108 1.244 7.139 1.00 75.81 96 PHE A C 1
ATOM 799 O O . PHE A 1 96 ? -19.761 2.086 6.310 1.00 75.81 96 PHE A O 1
ATOM 806 N N . GLN A 1 97 ? -19.937 1.426 8.449 1.00 77.62 97 GLN A N 1
ATOM 807 C CA . GLN A 1 97 ? -19.216 2.552 9.036 1.00 77.62 97 GLN A CA 1
ATOM 808 C C . GLN A 1 97 ? -18.102 2.024 9.927 1.00 77.62 97 GLN A C 1
ATOM 810 O O . GLN A 1 97 ? -18.328 1.164 10.784 1.00 77.62 97 GLN A O 1
ATOM 815 N N . LEU A 1 98 ? -16.899 2.566 9.741 1.00 78.62 98 LEU A N 1
ATOM 816 C CA . LEU A 1 98 ? -15.780 2.272 10.620 1.00 78.62 98 LEU A CA 1
ATOM 817 C C . LEU A 1 98 ? -16.039 2.912 11.987 1.00 78.62 98 LEU A C 1
ATOM 819 O O . LEU A 1 98 ? -16.309 4.110 12.085 1.00 78.62 98 LEU A O 1
ATOM 823 N N . ARG A 1 99 ? -15.948 2.119 13.058 1.00 83.75 99 ARG A N 1
ATOM 824 C CA . ARG A 1 99 ? -16.119 2.636 14.419 1.00 83.75 99 ARG A CA 1
ATOM 825 C C . ARG A 1 99 ? -15.072 3.719 14.728 1.00 83.75 99 ARG A C 1
ATOM 827 O O . ARG A 1 99 ? -13.892 3.495 14.452 1.00 83.75 99 ARG A O 1
ATOM 834 N N . PRO A 1 100 ? -15.452 4.827 15.392 1.00 87.31 100 PRO A N 1
ATOM 835 C CA . PRO A 1 100 ? -14.508 5.858 15.830 1.00 87.31 100 PRO A CA 1
ATOM 836 C C . PRO A 1 100 ? -13.336 5.326 16.655 1.00 87.31 100 PRO A C 1
ATOM 838 O O . PRO A 1 100 ? -12.211 5.784 16.490 1.00 87.31 100 PRO A O 1
ATOM 841 N N . ASP A 1 101 ? -13.567 4.301 17.476 1.00 84.44 101 ASP A N 1
ATOM 842 C CA . ASP A 1 101 ? -12.509 3.671 18.275 1.00 84.44 101 ASP A CA 1
ATOM 843 C C . ASP A 1 101 ? -11.431 3.017 17.403 1.00 84.44 101 ASP A C 1
ATOM 845 O O . ASP A 1 101 ? -10.253 3.044 17.748 1.00 84.44 101 ASP A O 1
ATOM 849 N N . VAL A 1 102 ? -11.825 2.463 16.251 1.00 83.88 102 VAL A N 1
ATOM 850 C CA . VAL A 1 102 ? -10.901 1.855 15.287 1.00 83.88 102 VAL A CA 1
ATOM 851 C C . VAL A 1 102 ? -10.110 2.939 14.561 1.00 83.88 102 VAL A C 1
ATOM 853 O O . VAL A 1 102 ? -8.901 2.804 14.401 1.00 83.88 102 VAL A O 1
ATOM 856 N N . MET A 1 103 ? -10.751 4.053 14.191 1.00 85.94 103 MET A N 1
ATOM 857 C CA . MET A 1 103 ? -10.033 5.213 13.648 1.00 85.94 103 MET A CA 1
ATOM 858 C C . MET A 1 103 ? -8.995 5.731 14.650 1.00 85.94 103 MET A C 1
ATOM 860 O O . MET A 1 103 ? -7.821 5.863 14.316 1.00 85.94 103 MET A O 1
ATOM 864 N N . ASN A 1 104 ? -9.400 5.927 15.907 1.00 87.94 104 ASN A N 1
ATOM 865 C CA . ASN A 1 104 ? -8.516 6.388 16.975 1.00 87.94 104 ASN A CA 1
ATOM 866 C C . ASN A 1 104 ? -7.362 5.422 17.245 1.00 87.94 104 ASN A C 1
ATOM 868 O O . ASN A 1 104 ? -6.257 5.867 17.558 1.00 87.94 104 ASN A O 1
ATOM 872 N N . LEU A 1 105 ? -7.600 4.116 17.136 1.00 84.94 105 LEU A N 1
ATOM 873 C CA . LEU A 1 105 ? -6.562 3.111 17.298 1.00 84.94 105 LEU A CA 1
ATOM 874 C C . LEU A 1 105 ? -5.431 3.330 16.292 1.00 84.94 105 LEU A C 1
ATOM 876 O O . LEU A 1 105 ? -4.281 3.454 16.709 1.00 84.94 105 LEU A O 1
ATOM 880 N N . PHE A 1 106 ? -5.753 3.401 15.000 1.00 86.12 106 PHE A N 1
ATOM 881 C CA . PHE A 1 106 ? -4.743 3.519 13.952 1.00 86.12 106 PHE A CA 1
ATOM 882 C C . PHE A 1 106 ? -4.105 4.907 13.925 1.00 86.12 106 PHE A C 1
ATOM 884 O O . PHE A 1 106 ? -2.884 5.005 13.846 1.00 86.12 106 PHE A O 1
ATOM 891 N N . SER A 1 107 ? -4.893 5.974 14.088 1.00 86.19 107 SER A N 1
ATOM 892 C CA . SER A 1 107 ? -4.366 7.342 14.080 1.00 86.19 107 SER A CA 1
ATOM 893 C C . SER A 1 107 ? -3.408 7.629 15.239 1.00 86.19 107 SER A C 1
ATOM 895 O O . SER A 1 107 ? -2.430 8.342 15.043 1.00 86.19 107 SER A O 1
ATOM 897 N N . ASN A 1 108 ? -3.656 7.075 16.432 1.00 87.06 108 ASN A N 1
ATOM 898 C CA . ASN A 1 108 ? -2.842 7.380 17.614 1.00 87.06 108 ASN A CA 1
ATOM 899 C C . ASN A 1 108 ? -1.776 6.320 17.926 1.00 87.06 108 ASN A C 1
ATOM 901 O O . ASN A 1 108 ? -0.711 6.668 18.425 1.00 87.06 108 ASN A O 1
ATOM 905 N N . ASN A 1 109 ? -2.035 5.032 17.660 1.00 85.44 109 ASN A N 1
ATOM 906 C CA . ASN A 1 109 ? -1.133 3.940 18.067 1.00 85.44 109 ASN A CA 1
ATOM 907 C C . ASN A 1 109 ? -0.296 3.365 16.918 1.00 85.44 109 ASN A C 1
ATOM 909 O O . ASN A 1 109 ? 0.630 2.587 17.170 1.00 85.44 109 ASN A O 1
ATOM 913 N N . LEU A 1 110 ? -0.629 3.716 15.675 1.00 87.62 110 LEU A N 1
ATOM 914 C CA . LEU A 1 110 ? 0.006 3.229 14.453 1.00 87.62 110 LEU A CA 1
ATOM 915 C C . LEU A 1 110 ? 0.217 4.367 13.432 1.00 87.62 110 LEU A C 1
ATOM 917 O O . LEU A 1 110 ? -0.093 4.191 12.255 1.00 87.62 110 LEU A O 1
ATOM 921 N N . PRO A 1 111 ? 0.732 5.544 13.842 1.00 88.88 111 PRO A N 1
ATOM 922 C CA . PRO A 1 111 ? 0.993 6.604 12.884 1.00 88.88 111 PRO A CA 1
ATOM 923 C C . PRO A 1 111 ? 2.088 6.184 11.897 1.00 88.88 111 PRO A C 1
ATOM 925 O O . PRO A 1 111 ? 3.053 5.508 12.262 1.00 88.88 111 PRO A O 1
ATOM 928 N N . PHE A 1 112 ? 1.923 6.609 10.650 1.00 90.88 112 PHE A N 1
ATOM 929 C CA . PHE A 1 112 ? 2.929 6.515 9.602 1.00 90.88 112 PHE A CA 1
ATOM 930 C C . PHE A 1 112 ? 2.833 7.773 8.753 1.00 90.88 112 PHE A C 1
ATOM 932 O O . PHE A 1 112 ? 1.783 8.062 8.175 1.00 90.88 112 PHE A O 1
ATOM 939 N N . TYR A 1 113 ? 3.911 8.547 8.736 1.00 91.50 113 TYR A N 1
ATOM 940 C CA . TYR A 1 113 ? 3.974 9.857 8.095 1.00 91.50 113 TYR A CA 1
ATOM 941 C C . TYR A 1 113 ? 4.690 9.808 6.740 1.00 91.50 113 TYR A C 1
ATOM 943 O O . TYR A 1 113 ? 4.653 10.784 5.992 1.00 91.50 113 TYR A O 1
ATOM 951 N N . GLY A 1 114 ? 5.312 8.674 6.405 1.00 91.12 114 GLY A N 1
ATOM 952 C CA . GLY A 1 114 ? 6.059 8.487 5.165 1.00 91.12 114 GLY A CA 1
ATOM 953 C C . GLY A 1 114 ? 7.402 9.215 5.169 1.00 91.12 114 GLY A C 1
ATOM 954 O O . GLY A 1 114 ? 7.931 9.529 4.102 1.00 91.12 114 GLY A O 1
ATOM 955 N N . SER A 1 115 ? 7.948 9.517 6.349 1.00 92.12 115 SER A N 1
ATOM 956 C CA . SER A 1 115 ? 9.268 10.134 6.484 1.00 92.12 115 SER A CA 1
ATOM 957 C C . SER A 1 115 ? 10.371 9.164 6.059 1.00 92.12 115 SER A C 1
ATOM 959 O O . SER A 1 115 ? 10.242 7.950 6.189 1.00 92.12 115 SER A O 1
ATOM 961 N N . THR A 1 116 ? 11.504 9.699 5.602 1.00 92.75 116 THR A N 1
ATOM 962 C CA . THR A 1 116 ? 12.672 8.895 5.191 1.00 92.75 116 THR A CA 1
ATOM 963 C C . THR A 1 116 ? 13.257 8.046 6.317 1.00 92.75 116 THR A C 1
ATOM 965 O O . THR A 1 116 ? 13.928 7.054 6.050 1.00 92.75 116 THR A O 1
ATOM 968 N N . ASP A 1 117 ? 12.995 8.435 7.564 1.00 94.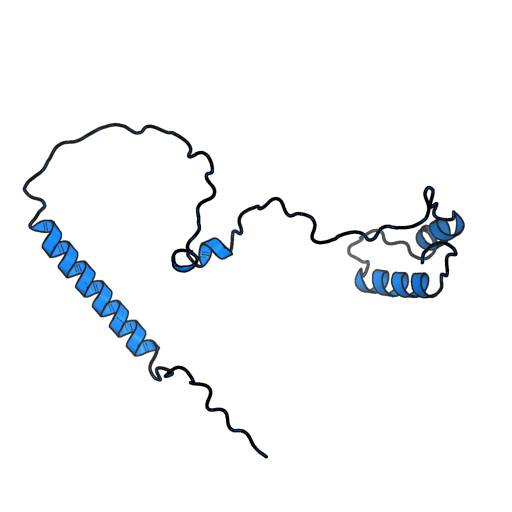25 117 ASP A N 1
ATOM 969 C CA . ASP A 1 117 ? 13.463 7.748 8.768 1.00 94.25 117 ASP A CA 1
ATOM 970 C C . ASP A 1 117 ? 12.508 6.629 9.219 1.00 94.25 117 ASP A C 1
ATOM 972 O O . ASP A 1 117 ? 12.837 5.847 10.113 1.00 94.25 117 ASP A O 1
ATOM 976 N N . GLU A 1 118 ? 11.317 6.535 8.621 1.00 93.00 118 GLU A N 1
ATOM 977 C CA . GLU A 1 118 ? 10.338 5.505 8.947 1.00 93.00 118 GLU A CA 1
ATOM 978 C C . GLU A 1 118 ? 10.545 4.253 8.094 1.00 93.00 118 GLU A C 1
ATOM 980 O O . GLU A 1 118 ? 10.748 4.306 6.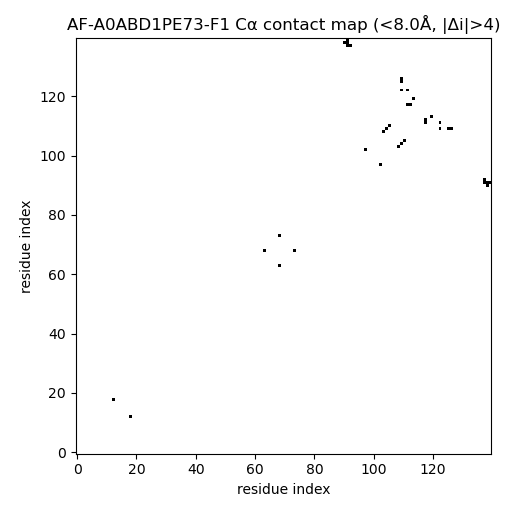882 1.00 93.00 118 GLU A O 1
ATOM 985 N N . ASN A 1 119 ? 10.443 3.087 8.733 1.00 92.56 119 ASN A N 1
ATOM 986 C CA . ASN A 1 119 ? 10.530 1.811 8.039 1.00 92.56 119 ASN A CA 1
ATOM 987 C C . ASN A 1 119 ? 9.122 1.344 7.608 1.00 92.56 119 ASN A C 1
ATOM 989 O O . ASN A 1 119 ? 8.328 0.953 8.473 1.00 92.56 119 ASN A O 1
ATOM 993 N N . PRO A 1 120 ? 8.812 1.304 6.298 1.00 93.31 120 PRO A N 1
ATOM 994 C CA . PRO A 1 120 ? 7.491 0.905 5.815 1.00 93.31 120 PRO A CA 1
ATOM 995 C C . PRO A 1 120 ? 7.169 -0.562 6.126 1.00 93.31 120 PRO A C 1
ATOM 997 O O . PRO A 1 120 ? 6.027 -0.889 6.437 1.00 93.31 120 PRO A O 1
ATOM 1000 N N . HIS A 1 121 ? 8.166 -1.453 6.118 1.00 93.31 121 HIS A N 1
ATOM 1001 C CA . HIS A 1 121 ? 7.955 -2.862 6.457 1.00 93.31 121 HIS A CA 1
ATOM 1002 C C . HIS A 1 121 ? 7.593 -3.044 7.931 1.00 93.31 121 HIS A C 1
ATOM 1004 O O . HIS A 1 121 ? 6.739 -3.864 8.256 1.00 93.31 121 HIS A O 1
ATOM 1010 N N . TYR A 1 122 ? 8.211 -2.268 8.825 1.00 93.06 122 TYR A N 1
ATOM 1011 C CA . TYR A 1 122 ? 7.863 -2.300 10.245 1.00 93.06 122 TYR A CA 1
ATOM 1012 C C . TYR A 1 122 ? 6.429 -1.809 10.483 1.00 93.06 122 TYR A C 1
ATOM 1014 O O . TYR A 1 122 ? 5.694 -2.413 11.266 1.00 93.06 122 TYR A O 1
ATOM 1022 N N . HIS A 1 123 ? 6.013 -0.757 9.771 1.00 92.81 123 HIS A N 1
ATOM 1023 C CA . HIS A 1 123 ? 4.647 -0.250 9.847 1.00 92.81 123 HIS A CA 1
ATOM 1024 C C . HIS A 1 123 ? 3.615 -1.288 9.377 1.00 92.81 123 HIS A C 1
ATOM 1026 O O . HIS A 1 123 ? 2.656 -1.548 10.102 1.00 92.81 123 HIS A O 1
ATOM 1032 N N . ILE A 1 124 ? 3.844 -1.937 8.227 1.00 93.12 124 ILE A N 1
ATOM 1033 C CA . ILE A 1 124 ? 2.952 -2.983 7.693 1.00 93.12 124 ILE A CA 1
ATOM 1034 C C . ILE A 1 124 ? 2.824 -4.153 8.676 1.00 93.12 124 ILE A C 1
ATOM 1036 O O . ILE A 1 124 ? 1.711 -4.544 9.014 1.00 93.12 124 ILE A O 1
ATOM 1040 N N . SER A 1 125 ? 3.940 -4.661 9.208 1.00 93.00 125 SER A N 1
ATOM 1041 C CA . SER A 1 125 ? 3.911 -5.772 10.171 1.00 93.00 125 SER A CA 1
ATOM 1042 C C . SER A 1 125 ? 3.090 -5.442 11.419 1.00 93.00 125 SER A C 1
ATOM 1044 O O . SER A 1 125 ? 2.322 -6.270 11.905 1.00 93.00 125 SER A O 1
ATOM 1046 N N . ARG A 1 126 ? 3.225 -4.216 11.937 1.00 92.00 126 ARG A N 1
ATOM 1047 C CA . ARG A 1 126 ? 2.466 -3.763 13.107 1.00 92.00 126 ARG A CA 1
ATOM 1048 C C . ARG A 1 126 ? 0.987 -3.548 12.774 1.00 92.00 126 ARG A C 1
ATOM 1050 O O . ARG A 1 126 ? 0.132 -3.840 13.605 1.00 92.00 126 ARG A O 1
ATOM 1057 N N . PHE A 1 127 ? 0.670 -3.063 11.575 1.00 91.06 127 PHE A N 1
ATOM 1058 C CA . PHE A 1 127 ? -0.710 -2.945 11.108 1.00 91.06 127 PHE A CA 1
ATOM 1059 C C . PHE A 1 127 ? -1.400 -4.314 11.042 1.00 91.06 127 PHE A C 1
ATOM 1061 O O . PHE A 1 127 ? -2.510 -4.452 11.561 1.00 91.06 127 PHE A O 1
ATOM 1068 N N . ASP A 1 128 ? -0.732 -5.326 10.484 1.00 90.06 128 ASP A N 1
ATOM 1069 C CA . ASP A 1 128 ? -1.253 -6.696 10.400 1.00 90.06 128 ASP A CA 1
ATOM 1070 C C . ASP A 1 128 ? -1.488 -7.304 11.787 1.00 90.06 128 ASP A C 1
ATOM 1072 O O . ASP A 1 128 ? -2.530 -7.917 12.033 1.00 90.06 128 ASP A O 1
ATOM 1076 N N . GLU A 1 129 ? -0.565 -7.082 12.728 1.00 89.69 129 GLU A N 1
ATOM 1077 C CA . GLU A 1 129 ? -0.728 -7.505 14.120 1.00 89.69 129 GLU A CA 1
ATOM 1078 C C . GLU A 1 129 ? -1.974 -6.870 14.755 1.00 89.69 129 GLU A C 1
ATOM 1080 O O . GLU A 1 129 ? -2.785 -7.560 15.377 1.00 89.69 129 GLU A O 1
ATOM 1085 N N . TYR A 1 130 ? -2.179 -5.564 14.566 1.00 86.44 130 TYR A N 1
ATOM 1086 C CA . TYR A 1 130 ? -3.356 -4.877 15.096 1.00 86.44 130 TYR A CA 1
ATOM 1087 C C . TYR A 1 130 ? -4.639 -5.379 14.429 1.00 86.44 130 TYR A C 1
ATOM 1089 O O . TYR A 1 130 ? -5.602 -5.671 15.132 1.00 86.44 130 TYR A O 1
ATOM 1097 N N . CYS A 1 131 ? -4.655 -5.570 13.110 1.00 85.88 131 CYS A N 1
ATOM 1098 C CA . CYS A 1 131 ? -5.819 -6.107 12.405 1.00 85.88 131 CYS A CA 1
ATOM 1099 C C . CYS A 1 131 ? -6.174 -7.530 12.854 1.00 85.88 131 CYS A C 1
ATOM 1101 O O . CYS A 1 131 ? -7.353 -7.830 13.034 1.00 85.88 131 CYS A O 1
ATOM 1103 N N . GLY A 1 132 ? -5.181 -8.387 13.111 1.00 80.94 132 GLY A N 1
ATOM 1104 C CA . GLY A 1 132 ? -5.398 -9.752 13.605 1.00 80.94 132 GLY A CA 1
ATOM 1105 C C . GLY A 1 132 ? -6.061 -9.817 14.987 1.00 80.94 132 GLY A C 1
ATOM 1106 O O . GLY A 1 132 ? -6.748 -10.790 15.301 1.00 80.94 132 GLY A O 1
ATOM 1107 N N . ASN A 1 133 ? -5.908 -8.767 15.796 1.00 73.88 133 ASN A N 1
ATOM 1108 C CA . ASN A 1 133 ? -6.530 -8.653 17.115 1.00 73.88 133 ASN A CA 1
ATOM 1109 C C . ASN A 1 133 ? -7.950 -8.055 17.076 1.00 73.88 133 ASN A C 1
ATOM 1111 O O . ASN A 1 133 ? -8.653 -8.079 18.088 1.00 73.88 133 ASN A O 1
ATOM 1115 N N . PHE A 1 134 ? -8.404 -7.547 15.925 1.00 70.19 134 PHE A N 1
ATOM 1116 C CA . PHE A 1 134 ? -9.739 -6.977 15.762 1.00 70.19 134 PHE A CA 1
ATOM 1117 C C . PHE A 1 134 ? -10.705 -7.980 15.130 1.00 70.19 134 PHE A C 1
ATOM 1119 O O . PHE A 1 134 ? -10.472 -8.522 14.055 1.00 70.19 134 PHE A O 1
ATOM 1126 N N . LYS A 1 135 ? -11.857 -8.182 15.776 1.00 67.25 135 LYS A N 1
ATOM 1127 C CA . LYS A 1 135 ? -13.013 -8.845 15.164 1.00 67.25 135 LYS A CA 1
ATOM 1128 C C . LYS A 1 135 ? -14.158 -7.852 15.072 1.00 67.25 135 LYS A C 1
ATOM 1130 O O . LYS A 1 135 ? -14.604 -7.321 16.087 1.00 67.25 135 LYS A O 1
ATOM 1135 N N . TYR A 1 136 ? -14.621 -7.603 13.851 1.00 66.25 136 TYR A N 1
ATOM 1136 C CA . TYR A 1 136 ? -15.758 -6.732 13.588 1.00 66.25 136 TYR A CA 1
ATOM 1137 C C . TYR A 1 136 ? -16.957 -7.574 13.153 1.00 66.25 136 TYR A C 1
ATOM 1139 O O . TYR A 1 136 ? -16.886 -8.310 12.171 1.00 66.25 136 TYR A O 1
ATOM 1147 N N . HIS A 1 137 ? -18.062 -7.484 13.890 1.00 58.19 137 HIS A N 1
ATOM 1148 C CA . HIS A 1 137 ? -19.310 -8.123 13.481 1.00 58.19 137 HIS A CA 1
ATOM 1149 C C . HIS A 1 137 ? -19.861 -7.401 12.241 1.00 58.19 137 HIS A C 1
ATOM 1151 O O . HIS A 1 137 ? -20.052 -6.189 12.277 1.00 58.19 137 HIS A O 1
ATOM 1157 N N . GLY A 1 138 ? -20.100 -8.136 11.151 1.00 55.38 138 GLY A N 1
ATOM 1158 C CA . GLY A 1 138 ? -20.599 -7.585 9.881 1.00 55.38 138 GLY A CA 1
ATOM 1159 C C . GLY A 1 138 ? -19.566 -7.504 8.750 1.00 55.38 138 GLY A C 1
ATOM 1160 O O . GLY A 1 138 ? -19.933 -7.144 7.636 1.00 55.38 138 GLY A O 1
ATOM 1161 N N . CYS A 1 139 ? -18.308 -7.874 9.013 1.00 53.69 139 CYS A N 1
ATOM 1162 C CA . CYS A 1 139 ? -17.310 -8.167 7.985 1.00 53.69 139 CYS A CA 1
ATOM 1163 C C . CYS A 1 139 ? -17.145 -9.691 7.928 1.00 53.69 139 CYS A C 1
ATOM 1165 O O . CYS A 1 139 ? -16.414 -10.253 8.745 1.00 53.69 139 CYS A O 1
ATOM 1167 N N . GLN A 1 140 ? -17.883 -10.364 7.045 1.00 46.59 140 GLN A N 1
ATOM 1168 C CA . GLN A 1 140 ? -17.785 -11.809 6.835 1.00 46.59 140 GLN A CA 1
ATOM 1169 C C . GLN A 1 140 ? -17.691 -12.114 5.346 1.00 46.59 140 GLN A C 1
ATOM 1171 O O . GLN A 1 140 ? -18.373 -11.401 4.576 1.00 46.59 140 GLN A O 1
#

Radius of gyration: 32.56 Å; Cα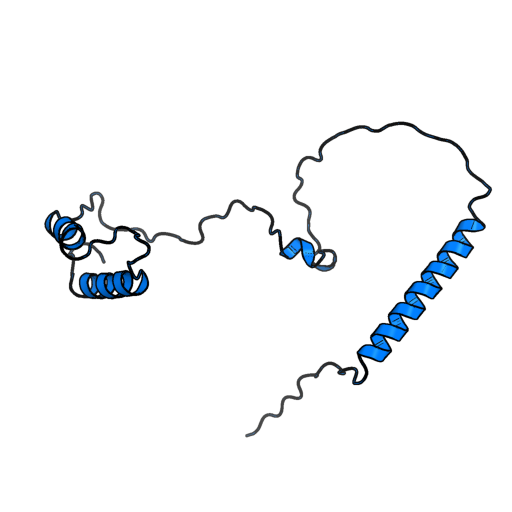 contacts (8 Å, |Δi|>4): 19; chains: 1; bounding box: 57×62×84 Å

Secondary structure (DSSP, 8-state):
-------------TTHHHHHHHHHHHHHHHHHHHHHHHHTTTTS-----------PPP-------GGG--TTGGGS--------S------SSTT----HHHHHHHHHHS-----TTS-HHHHHHHHHHHHHT---TT--

pLDDT: mean 71.71, std 16.88, range [35.56, 94.25]

Foldseek 3Di:
DDDDDPPVPPPPPPCVVVVVVVVVVVVVVVVVVVVVVVVVVPPDDDDDDDDDDDDDDDDDPPPDPPVPDDPVVVVPDPPDVDPPPDDDDPWWDPDDDDDPVNVCCCVPVQDDPPDPPDDVVVSVVVVVVVVVPDDDPGGD

Organism: NCBI:txid126358

Solvent-accessible surface area (backbone atoms only — not comparable to full-atom values): 9742 Å² total; per-residue (Å²): 135,89,78,86,71,85,65,87,67,69,86,71,63,91,52,53,68,58,57,49,53,50,52,53,50,52,52,53,52,52,54,49,53,53,48,60,60,49,58,75,68,63,84,75,81,88,83,90,81,88,79,93,76,91,70,84,80,77,88,64,88,71,86,75,59,76,89,76,62,53,80,73,53,71,79,56,67,79,88,63,86,72,71,68,85,73,72,78,71,94,72,61,59,97,80,77,71,84,54,67,69,58,53,50,45,44,65,72,78,57,70,80,86,81,49,95,88,57,58,66,69,60,50,50,55,52,50,52,55,53,53,73,74,59,85,62,95,71,73,128